Protein AF-A0A9D4KQG8-F1 (afdb_monomer_lite)

Organism: Dreissena polymorpha (NCBI:txid45954)

Structure (mmCIF, N/CA/C/O backbone):
data_AF-A0A9D4KQG8-F1
#
_entry.id   AF-A0A9D4KQG8-F1
#
loop_
_atom_site.group_PDB
_atom_site.id
_atom_site.type_symbol
_atom_site.label_atom_id
_atom_site.label_alt_id
_atom_site.label_comp_id
_atom_site.label_asym_id
_atom_site.label_entity_id
_atom_site.label_seq_id
_atom_site.pdbx_PDB_ins_code
_atom_site.Cartn_x
_atom_site.Cartn_y
_atom_site.Cartn_z
_atom_site.occupancy
_atom_site.B_iso_or_equiv
_atom_site.auth_seq_id
_atom_site.auth_comp_id
_atom_site.auth_asym_id
_atom_site.auth_atom_id
_atom_site.pdbx_PDB_model_num
ATOM 1 N N . MET A 1 1 ? 45.149 34.656 -74.837 1.00 59.59 1 MET A N 1
ATOM 2 C CA . MET A 1 1 ? 44.258 33.474 -74.868 1.00 59.59 1 MET A CA 1
ATOM 3 C C . MET A 1 1 ? 44.485 32.522 -73.691 1.00 59.59 1 MET A C 1
ATOM 5 O O . MET A 1 1 ? 43.509 32.169 -73.055 1.00 59.59 1 MET A O 1
ATOM 9 N N . PHE A 1 2 ? 45.722 32.139 -73.340 1.00 58.28 2 PHE A N 1
ATOM 10 C CA . PHE A 1 2 ? 45.962 31.179 -72.242 1.00 58.28 2 PHE A CA 1
ATOM 11 C C . PHE A 1 2 ? 45.465 31.646 -70.851 1.00 58.28 2 PHE A C 1
ATOM 13 O O . PHE A 1 2 ? 44.791 30.896 -70.150 1.00 58.28 2 PHE A O 1
ATOM 20 N N . HIS A 1 3 ? 45.719 32.906 -70.468 1.00 65.69 3 HIS A N 1
ATOM 21 C CA . HIS A 1 3 ? 45.365 33.418 -69.132 1.00 65.69 3 HIS A CA 1
ATOM 22 C C . HIS A 1 3 ? 43.861 33.378 -68.798 1.00 65.69 3 HIS A C 1
ATOM 24 O O . HIS A 1 3 ? 43.505 33.108 -67.654 1.00 65.69 3 HIS A O 1
ATOM 30 N N . THR A 1 4 ? 42.966 33.607 -69.766 1.00 70.88 4 THR A N 1
ATOM 31 C CA . THR A 1 4 ? 41.511 33.625 -69.518 1.00 70.88 4 THR A CA 1
ATOM 32 C C . THR A 1 4 ? 40.955 32.248 -69.152 1.00 70.88 4 THR A C 1
ATOM 34 O O . THR A 1 4 ? 40.019 32.167 -68.359 1.00 70.88 4 THR A O 1
ATOM 37 N N . TYR A 1 5 ? 41.560 31.164 -69.651 1.00 74.19 5 TYR A N 1
ATOM 38 C CA . TYR A 1 5 ? 41.177 29.796 -69.290 1.00 74.19 5 TYR A CA 1
ATOM 39 C C . TYR A 1 5 ? 41.480 29.479 -67.814 1.00 74.19 5 TYR A C 1
ATOM 41 O O . TYR A 1 5 ? 40.636 28.922 -67.112 1.00 74.19 5 TYR A O 1
ATOM 49 N N . HIS A 1 6 ? 42.645 29.906 -67.313 1.00 68.69 6 HIS A N 1
ATOM 50 C CA . HIS A 1 6 ? 43.040 29.687 -65.916 1.00 68.69 6 HIS A CA 1
ATOM 51 C C . HIS A 1 6 ? 42.091 30.358 -64.908 1.00 68.69 6 HIS A C 1
ATOM 53 O O . HIS A 1 6 ? 41.737 29.736 -63.906 1.00 68.69 6 HIS A O 1
ATOM 59 N N . TYR A 1 7 ? 41.631 31.586 -65.180 1.00 69.81 7 TYR A N 1
ATOM 60 C CA . TYR A 1 7 ? 40.659 32.263 -64.311 1.00 69.81 7 TYR A CA 1
ATOM 61 C C . TYR A 1 7 ? 39.302 31.544 -64.272 1.00 69.81 7 TYR A C 1
ATOM 63 O O . TYR A 1 7 ? 38.733 31.379 -63.193 1.00 69.81 7 TYR A O 1
ATOM 71 N N . TYR A 1 8 ? 38.808 31.065 -65.419 1.00 74.88 8 TYR A N 1
ATOM 72 C CA . TYR A 1 8 ? 37.545 30.322 -65.485 1.00 74.88 8 TYR A CA 1
ATOM 73 C C . TYR A 1 8 ? 37.613 28.998 -64.704 1.00 74.88 8 TYR A C 1
ATOM 75 O O . TYR A 1 8 ? 36.725 28.700 -63.904 1.00 74.88 8 TYR A O 1
ATOM 83 N N . HIS A 1 9 ? 38.704 28.241 -64.864 1.00 71.25 9 HIS A N 1
ATOM 84 C CA . HIS A 1 9 ? 38.918 26.989 -64.134 1.00 71.25 9 HIS A CA 1
ATOM 85 C C . HIS A 1 9 ? 38.974 27.200 -62.609 1.00 71.25 9 HIS A C 1
ATOM 87 O O . HIS A 1 9 ? 38.380 26.433 -61.850 1.00 71.25 9 HIS A O 1
ATOM 93 N N . HIS A 1 10 ? 39.635 28.269 -62.148 1.00 71.25 10 HIS A N 1
ATOM 94 C CA . HIS A 1 10 ? 39.702 28.606 -60.723 1.00 71.25 10 HIS A CA 1
ATOM 95 C C . HIS A 1 10 ? 38.326 28.974 -60.137 1.00 71.25 10 HIS A C 1
ATOM 97 O O . HIS A 1 10 ? 37.995 28.554 -59.028 1.00 71.25 10 HIS A O 1
ATOM 103 N N . TYR A 1 11 ? 37.498 29.713 -60.885 1.00 73.50 11 TYR A N 1
ATOM 104 C CA . TYR A 1 11 ? 36.136 30.058 -60.461 1.00 73.50 11 TYR A CA 1
ATOM 105 C C . TYR A 1 11 ? 35.235 28.819 -60.329 1.00 73.50 11 TYR A C 1
ATOM 107 O O . TYR A 1 11 ? 34.543 28.663 -59.321 1.00 73.50 11 TYR A O 1
ATOM 115 N N . TYR A 1 12 ? 35.290 27.900 -61.300 1.00 74.69 12 TYR A N 1
ATOM 116 C CA . TYR A 1 12 ? 34.515 26.654 -61.265 1.00 74.69 12 TYR A CA 1
ATOM 117 C C . TYR A 1 12 ? 34.871 25.774 -60.054 1.00 74.69 12 TYR A C 1
ATOM 119 O O . TYR A 1 12 ? 33.978 25.291 -59.357 1.00 74.69 12 TYR A O 1
ATOM 127 N N . TYR A 1 13 ? 36.166 25.624 -59.751 1.00 71.19 13 TYR A N 1
ATOM 128 C CA . TYR A 1 13 ? 36.625 24.856 -58.589 1.00 71.19 13 TYR A CA 1
ATOM 129 C C . TYR A 1 13 ? 36.118 25.445 -57.259 1.00 71.19 13 TYR A C 1
ATOM 131 O O . TYR A 1 13 ? 35.647 24.707 -56.392 1.00 71.19 13 TYR A O 1
ATOM 139 N N . TYR A 1 14 ? 36.145 26.776 -57.117 1.00 68.75 14 TYR A N 1
ATOM 140 C CA . TYR A 1 14 ? 35.626 27.459 -55.928 1.00 68.75 14 TYR A CA 1
ATOM 141 C C . TYR A 1 14 ? 34.112 27.247 -55.746 1.00 68.75 14 TYR A C 1
ATOM 143 O O . TYR A 1 14 ? 33.657 26.958 -54.638 1.00 68.75 14 TYR A O 1
ATOM 151 N N . TYR A 1 15 ? 33.334 27.327 -56.831 1.00 72.31 15 TYR A N 1
ATOM 152 C CA . TYR A 1 15 ? 31.889 27.083 -56.798 1.00 72.31 15 TYR A CA 1
ATOM 153 C C . TYR A 1 15 ? 31.549 25.641 -56.385 1.00 72.31 15 TYR A C 1
ATOM 155 O O . TYR A 1 15 ? 30.693 25.430 -55.523 1.00 72.31 15 TYR A O 1
ATOM 163 N N . TYR A 1 16 ? 32.258 24.650 -56.938 1.00 70.94 16 TYR A N 1
ATOM 164 C CA . TYR A 1 16 ? 32.080 23.240 -56.573 1.00 70.94 16 TYR A CA 1
ATOM 165 C C . TYR A 1 16 ? 32.386 22.981 -55.088 1.00 70.94 16 TYR A C 1
ATOM 167 O O . TYR A 1 16 ? 31.604 22.325 -54.397 1.00 70.94 16 TYR A O 1
ATOM 175 N N . TYR A 1 17 ? 33.482 23.550 -54.571 1.00 66.94 17 TYR A N 1
ATOM 176 C CA . TYR A 1 17 ? 33.843 23.442 -53.155 1.00 66.94 17 TYR A CA 1
ATOM 177 C C . TYR A 1 17 ? 32.773 24.052 -52.233 1.00 66.94 17 TYR A C 1
ATOM 179 O O . TYR A 1 17 ? 32.364 23.421 -51.258 1.00 66.94 17 TYR A O 1
ATOM 187 N N . TYR A 1 18 ? 32.257 25.240 -52.570 1.00 68.88 18 TYR A N 1
ATOM 188 C CA . TYR A 1 18 ? 31.191 25.892 -51.801 1.00 68.88 18 TYR A CA 1
ATOM 189 C C . TYR A 1 18 ? 29.908 25.045 -51.742 1.00 68.88 18 TYR A C 1
ATOM 191 O O . TYR A 1 18 ? 29.332 24.866 -50.666 1.00 68.88 18 TYR A O 1
ATOM 199 N N . TYR A 1 19 ? 29.489 24.468 -52.875 1.00 69.38 19 TYR A N 1
ATOM 200 C CA . TYR A 1 19 ? 28.316 23.589 -52.940 1.00 69.38 19 TYR A CA 1
ATOM 201 C C . TYR A 1 19 ? 28.480 22.331 -52.070 1.0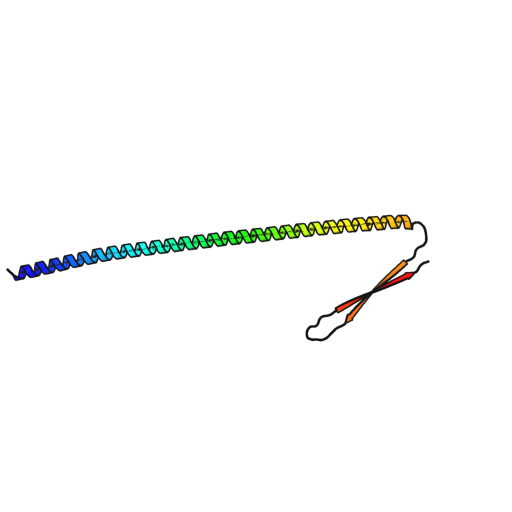0 69.38 19 TYR A C 1
ATOM 203 O O . TYR A 1 19 ? 27.569 21.971 -51.319 1.00 69.38 19 TYR A O 1
ATOM 211 N N . TYR A 1 20 ? 29.660 21.702 -52.102 1.00 63.56 20 TYR A N 1
ATOM 212 C CA . TYR A 1 20 ? 29.974 20.541 -51.264 1.00 63.56 20 TYR A CA 1
ATOM 213 C C . TYR A 1 20 ? 29.908 20.870 -49.760 1.00 63.56 20 TYR A C 1
ATOM 215 O O . TYR A 1 20 ? 29.290 20.133 -48.988 1.00 63.56 20 TYR A O 1
ATOM 223 N N . CYS A 1 21 ? 30.471 22.009 -49.340 1.00 62.47 21 CYS A N 1
ATOM 224 C CA . CYS A 1 21 ? 30.390 22.473 -47.952 1.00 62.47 21 CYS A CA 1
ATOM 225 C C . CYS A 1 21 ? 28.945 22.726 -47.489 1.00 62.47 21 CYS A C 1
ATOM 227 O O . CYS A 1 21 ? 28.598 22.365 -46.363 1.00 62.47 21 CYS A O 1
ATOM 229 N N . TYR A 1 22 ? 28.094 23.307 -48.343 1.00 67.12 22 TYR A N 1
ATOM 230 C CA . TYR A 1 22 ? 26.684 23.551 -48.017 1.00 67.12 22 TYR A CA 1
ATOM 231 C C . TYR A 1 22 ? 25.904 22.243 -47.801 1.00 67.12 22 TYR A C 1
ATOM 233 O O . TYR A 1 22 ? 25.189 22.106 -46.806 1.00 67.12 22 TYR A O 1
ATOM 241 N N . TYR A 1 23 ? 26.093 21.254 -48.683 1.00 63.59 23 TYR A N 1
ATOM 242 C CA . TYR A 1 23 ? 25.463 19.936 -48.551 1.00 63.59 23 TYR A CA 1
ATOM 243 C C . TYR A 1 23 ? 25.878 19.223 -47.252 1.00 63.59 23 TYR A C 1
ATOM 245 O O . TYR A 1 23 ? 25.027 18.713 -46.520 1.00 63.59 23 TYR A O 1
ATOM 253 N N . TYR A 1 24 ? 27.175 19.246 -46.921 1.00 59.22 24 TYR A N 1
ATOM 254 C CA . TYR A 1 24 ? 27.690 18.651 -45.685 1.00 59.22 24 TYR A CA 1
ATOM 255 C C . TYR A 1 24 ? 27.103 19.315 -44.426 1.00 59.22 24 TYR A C 1
ATOM 257 O O . TYR A 1 24 ? 26.674 18.620 -43.504 1.00 59.22 24 TYR A O 1
ATOM 265 N N . TYR A 1 25 ? 27.007 20.650 -44.404 1.00 62.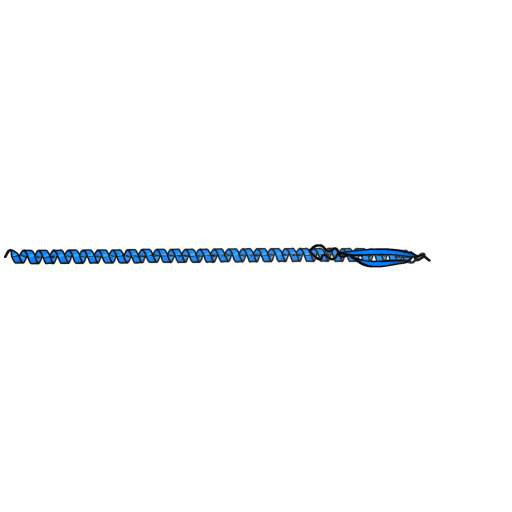59 25 TYR A N 1
ATOM 266 C CA . TYR A 1 25 ? 26.410 21.388 -43.285 1.00 62.59 25 TYR A CA 1
ATOM 267 C C . TYR A 1 25 ? 24.938 21.009 -43.048 1.00 62.59 25 TYR A C 1
ATOM 269 O O . TYR A 1 25 ? 24.539 20.768 -41.906 1.00 62.59 25 TYR A O 1
ATOM 277 N N . TYR A 1 26 ? 24.141 20.895 -44.117 1.00 63.06 26 TYR A N 1
ATOM 278 C CA . TYR A 1 26 ? 22.732 20.498 -44.020 1.00 63.06 26 TYR A CA 1
ATOM 279 C C . TYR A 1 26 ? 22.565 19.075 -43.459 1.00 63.06 26 TYR A C 1
ATOM 281 O O . TYR A 1 26 ? 21.741 18.852 -42.568 1.00 63.06 26 TYR A O 1
ATOM 289 N N . TYR A 1 27 ? 23.392 18.127 -43.915 1.00 60.66 27 TYR A N 1
ATOM 290 C CA . TYR A 1 27 ? 23.395 16.754 -43.401 1.00 60.66 27 TYR A CA 1
ATOM 291 C C . TYR A 1 27 ? 23.746 16.694 -41.904 1.00 60.66 27 TYR A C 1
ATOM 293 O O . TYR A 1 27 ? 23.050 16.034 -41.128 1.00 60.66 27 TYR A O 1
ATOM 301 N N . CYS A 1 28 ? 24.774 17.436 -41.471 1.00 54.81 28 CYS A N 1
ATOM 302 C CA . CYS A 1 28 ? 25.125 17.550 -40.054 1.00 54.81 28 CYS A CA 1
ATOM 303 C C . CYS A 1 28 ? 23.964 18.098 -39.211 1.00 54.81 28 CYS A C 1
ATOM 305 O O . CYS A 1 28 ? 23.654 17.523 -38.168 1.00 54.81 28 CYS A O 1
ATOM 307 N N . TYR A 1 29 ? 23.302 19.173 -39.655 1.00 61.81 29 TYR A N 1
ATOM 308 C CA . TYR A 1 29 ? 22.182 19.772 -38.921 1.00 61.81 29 TYR A CA 1
ATOM 309 C C . TYR A 1 29 ? 21.038 18.769 -38.701 1.00 61.81 29 TYR A C 1
ATOM 311 O O . TYR A 1 29 ? 20.593 18.583 -37.567 1.00 61.81 29 TYR A O 1
ATOM 319 N N . TYR A 1 30 ? 20.630 18.052 -39.754 1.00 63.88 30 TYR A N 1
ATOM 320 C CA . TYR A 1 30 ? 19.586 17.025 -39.672 1.00 63.88 30 TYR A CA 1
ATOM 321 C C . TYR A 1 30 ? 19.930 15.911 -38.664 1.00 63.88 30 TYR A C 1
ATOM 323 O O 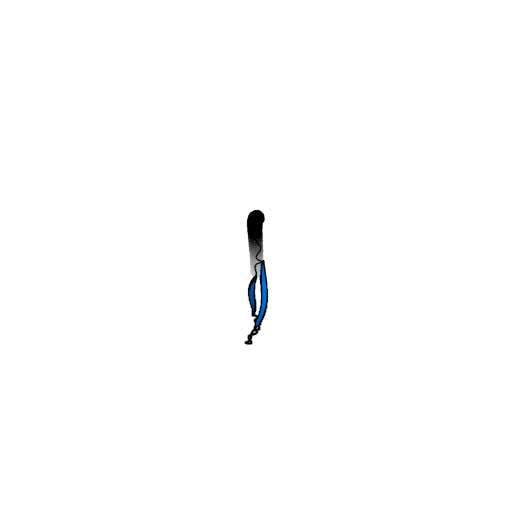. TYR A 1 30 ? 19.093 15.535 -37.838 1.00 63.88 30 TYR A O 1
ATOM 331 N N . TYR A 1 31 ? 21.178 15.428 -38.668 1.00 58.91 31 TYR A N 1
ATOM 332 C CA . TYR A 1 31 ? 21.641 14.390 -37.740 1.00 58.91 31 TYR A CA 1
ATOM 333 C C . TYR A 1 31 ? 21.641 14.848 -36.267 1.00 58.91 31 TYR A C 1
ATOM 335 O O . TYR A 1 31 ? 21.262 14.079 -35.374 1.00 58.91 31 TYR A O 1
ATOM 343 N N . TYR A 1 32 ? 22.002 16.110 -36.001 1.00 61.91 32 TYR A N 1
ATOM 344 C CA . TYR A 1 32 ? 21.913 16.697 -34.659 1.00 61.91 32 TYR A CA 1
ATOM 345 C C . TYR A 1 32 ? 20.460 16.820 -34.179 1.00 61.91 32 TYR A C 1
ATOM 347 O O . TYR A 1 32 ? 20.162 16.424 -33.050 1.00 61.91 32 TYR A O 1
ATOM 355 N N . SER A 1 33 ? 19.542 17.298 -35.028 1.00 67.62 33 SER A N 1
ATOM 356 C CA . SER A 1 33 ? 18.113 17.389 -34.689 1.00 67.62 33 SER A CA 1
ATOM 357 C C . SER A 1 33 ? 17.497 16.022 -34.375 1.00 67.62 33 SER A C 1
ATOM 359 O O . SER A 1 33 ? 16.773 15.893 -33.387 1.00 67.62 33 SER A O 1
ATOM 361 N N . TYR A 1 34 ? 17.819 14.991 -35.163 1.00 69.38 34 TYR A N 1
ATOM 362 C CA . TYR A 1 34 ? 17.340 13.624 -34.930 1.00 69.38 34 TYR A CA 1
ATOM 363 C C . TYR A 1 34 ? 17.849 13.052 -33.597 1.00 69.38 34 TYR A C 1
ATOM 365 O O . TYR A 1 34 ? 17.066 12.546 -32.791 1.00 69.38 34 TYR A O 1
ATOM 373 N N . SER A 1 35 ? 19.150 13.206 -33.324 1.00 64.50 35 SER A N 1
ATOM 374 C CA . SER A 1 35 ? 19.776 12.765 -32.069 1.00 64.50 35 SER A CA 1
ATOM 375 C C . SER A 1 35 ? 19.150 13.430 -30.835 1.00 64.50 35 SER A C 1
ATOM 377 O O . SER A 1 35 ? 18.882 12.760 -29.837 1.00 64.50 35 SER A O 1
ATOM 379 N N . TYR A 1 36 ? 18.867 14.736 -30.909 1.00 71.44 36 TYR A N 1
ATOM 380 C CA . TYR A 1 36 ? 18.216 15.479 -29.825 1.00 71.44 36 TYR A CA 1
ATOM 381 C C . TYR A 1 36 ? 16.774 15.010 -29.575 1.00 71.44 36 TYR A C 1
ATOM 383 O O . TYR A 1 36 ? 16.389 14.790 -28.426 1.00 71.44 36 TYR A O 1
ATOM 391 N N . TYR A 1 37 ? 15.991 14.800 -30.639 1.00 78.31 37 TYR A N 1
ATOM 392 C CA . TYR A 1 37 ? 14.614 14.309 -30.529 1.00 78.31 37 TYR A CA 1
ATOM 393 C C . TYR A 1 37 ? 14.548 12.916 -29.883 1.00 78.31 37 TYR A C 1
ATOM 395 O O . TYR A 1 37 ? 13.747 12.695 -28.974 1.00 78.31 37 TYR A O 1
ATOM 403 N N . TYR A 1 38 ? 15.435 11.999 -30.287 1.00 74.94 38 TYR A N 1
ATOM 404 C CA . TYR A 1 38 ? 15.519 10.661 -29.694 1.00 74.94 38 TYR A CA 1
ATOM 405 C C . TYR A 1 38 ? 15.871 10.706 -28.197 1.00 74.94 38 TYR A C 1
ATOM 407 O O . TYR A 1 38 ? 15.232 10.029 -27.390 1.00 74.94 38 TYR A O 1
ATOM 415 N N . TYR A 1 39 ? 16.833 11.549 -27.803 1.00 80.19 39 TYR A N 1
ATOM 416 C CA . TYR A 1 39 ? 17.193 11.737 -26.393 1.00 80.19 39 TYR A CA 1
ATOM 417 C C . TYR A 1 39 ? 16.023 12.289 -25.561 1.00 80.19 39 TYR A C 1
ATOM 419 O O . TYR A 1 39 ? 15.748 11.784 -24.470 1.00 80.19 39 TYR A O 1
ATOM 427 N N . TYR A 1 40 ? 15.292 13.279 -26.085 1.00 83.25 40 TYR A N 1
ATOM 428 C CA . TYR A 1 40 ? 14.116 13.841 -25.414 1.00 83.25 40 TYR A CA 1
ATOM 429 C C . TYR A 1 40 ? 12.997 12.800 -25.236 1.00 83.25 40 TYR A C 1
ATOM 431 O O . TYR A 1 40 ? 12.431 12.683 -24.148 1.00 83.25 40 TYR A O 1
ATOM 439 N N . TYR A 1 41 ? 12.719 11.997 -26.270 1.00 83.75 41 TYR A N 1
ATOM 440 C CA . TYR A 1 41 ? 11.730 10.917 -26.203 1.00 83.75 41 TYR A CA 1
ATOM 441 C C . TYR A 1 41 ? 12.103 9.854 -25.155 1.00 83.75 41 TYR A C 1
ATOM 443 O O . TYR A 1 41 ? 11.262 9.465 -24.342 1.00 83.75 41 TYR A O 1
ATOM 451 N N . TYR A 1 42 ? 13.373 9.436 -25.113 1.00 85.62 42 TYR A N 1
ATOM 452 C CA . TYR A 1 42 ? 13.868 8.489 -24.109 1.00 85.62 42 TYR A CA 1
ATOM 453 C C . TYR A 1 42 ? 13.738 9.037 -22.677 1.00 85.62 42 TYR A C 1
ATOM 455 O O . TYR A 1 42 ? 13.281 8.326 -21.780 1.00 85.62 42 TYR A O 1
ATOM 463 N N . TYR A 1 43 ? 14.075 10.314 -22.462 1.00 88.31 43 TYR A N 1
ATOM 464 C CA . TYR A 1 43 ? 13.922 10.968 -21.159 1.00 88.31 43 TYR A CA 1
ATOM 465 C C . TYR A 1 43 ? 12.452 11.032 -20.708 1.00 88.31 43 TYR A C 1
ATOM 467 O O . TYR A 1 43 ? 12.146 10.721 -19.556 1.00 88.31 43 TYR A O 1
ATOM 475 N N . TYR A 1 44 ? 11.532 11.369 -21.619 1.00 86.25 44 TYR A N 1
ATOM 476 C CA . TYR A 1 44 ? 10.093 11.387 -21.336 1.00 86.25 44 TYR A CA 1
ATOM 477 C C . TYR A 1 44 ? 9.558 9.994 -20.961 1.00 86.25 44 TYR A C 1
ATOM 479 O O . TYR A 1 44 ? 8.835 9.857 -19.973 1.00 86.25 44 TYR A O 1
ATOM 487 N N . TYR A 1 45 ? 9.964 8.949 -21.692 1.00 87.06 45 TYR A N 1
ATOM 488 C CA . TYR A 1 45 ? 9.592 7.565 -21.384 1.00 87.06 45 TYR A CA 1
ATOM 489 C C . TYR A 1 45 ? 10.099 7.118 -20.002 1.00 87.06 45 TYR A C 1
ATOM 491 O O . TYR A 1 45 ? 9.340 6.544 -19.219 1.00 87.06 45 TYR A O 1
ATOM 499 N N . TYR A 1 46 ? 11.353 7.438 -19.661 1.00 88.69 46 TYR A N 1
ATOM 500 C CA . TYR A 1 46 ? 11.921 7.133 -18.344 1.00 88.69 46 TYR A CA 1
ATOM 501 C C . TYR A 1 46 ? 11.171 7.846 -17.204 1.00 88.69 46 TYR A C 1
ATOM 503 O O . TYR A 1 46 ? 10.867 7.230 -16.181 1.00 88.69 46 TYR A O 1
ATOM 511 N N . TYR A 1 47 ? 10.817 9.123 -17.390 1.00 89.00 47 TYR A N 1
ATOM 512 C CA . TYR A 1 47 ? 10.028 9.881 -16.415 1.00 89.00 47 TYR A CA 1
ATOM 513 C C . TYR A 1 47 ? 8.631 9.274 -16.198 1.00 89.00 47 TYR A C 1
ATOM 515 O O . TYR A 1 47 ? 8.199 9.118 -15.055 1.00 89.00 47 TYR A O 1
ATOM 523 N N . TYR A 1 48 ? 7.950 8.873 -17.277 1.00 86.81 48 TYR A N 1
ATOM 524 C CA . TYR A 1 48 ? 6.643 8.213 -17.199 1.00 86.81 48 TYR A CA 1
ATOM 525 C C . TYR A 1 48 ? 6.711 6.876 -16.443 1.00 86.81 48 TYR A C 1
ATOM 527 O O . TYR A 1 48 ? 5.898 6.631 -15.551 1.00 86.81 48 TYR A O 1
ATOM 535 N N . TYR A 1 49 ? 7.719 6.044 -16.731 1.00 87.81 49 TYR A N 1
ATOM 536 C CA . TYR A 1 49 ? 7.938 4.777 -16.025 1.00 87.81 49 TYR A CA 1
ATOM 537 C C . TYR A 1 49 ? 8.193 4.982 -14.521 1.00 87.81 49 TYR A C 1
ATOM 539 O O . TYR A 1 49 ? 7.613 4.282 -13.691 1.00 87.81 49 TYR A O 1
ATOM 547 N N . TYR A 1 50 ? 9.010 5.976 -14.154 1.00 90.25 50 TYR A N 1
ATOM 548 C CA . TYR A 1 50 ? 9.271 6.311 -12.751 1.00 90.25 50 TYR A CA 1
ATOM 549 C C . TYR A 1 50 ? 8.003 6.777 -12.013 1.00 90.25 50 TYR A C 1
ATOM 551 O O . TYR A 1 50 ? 7.760 6.358 -10.880 1.00 90.25 50 TYR A O 1
ATOM 559 N N . TYR A 1 51 ? 7.170 7.603 -12.657 1.00 87.94 51 TYR A N 1
ATOM 560 C CA . TYR A 1 51 ? 5.892 8.045 -12.089 1.00 87.94 51 TYR A CA 1
ATOM 561 C C . TYR A 1 51 ? 4.932 6.871 -11.840 1.00 87.94 51 TYR A C 1
ATOM 563 O O . TYR A 1 51 ? 4.337 6.784 -10.766 1.00 87.94 51 TYR A O 1
ATOM 571 N N . TYR A 1 52 ? 4.827 5.943 -12.797 1.00 87.69 52 TYR A N 1
ATOM 572 C CA . TYR A 1 52 ? 3.993 4.746 -12.671 1.00 87.69 52 TYR A CA 1
ATOM 573 C C . TYR A 1 52 ? 4.445 3.852 -11.499 1.00 87.69 52 TYR A C 1
ATOM 575 O O . TYR A 1 52 ? 3.644 3.524 -10.627 1.00 87.69 52 TYR A O 1
ATOM 583 N N . TYR A 1 53 ? 5.747 3.562 -11.396 1.00 90.06 53 TYR A N 1
ATOM 584 C CA . TYR A 1 53 ? 6.305 2.776 -10.285 1.00 90.06 53 TYR A CA 1
ATOM 585 C C . TYR A 1 53 ? 6.061 3.420 -8.905 1.00 90.06 53 TYR A C 1
ATOM 587 O O . TYR A 1 53 ? 5.776 2.726 -7.926 1.00 90.06 53 TYR A O 1
ATOM 595 N N . TYR A 1 54 ? 6.136 4.753 -8.810 1.00 90.25 54 TYR A N 1
ATOM 596 C CA . TYR A 1 54 ? 5.830 5.471 -7.569 1.00 90.25 54 TYR A CA 1
ATOM 597 C C . TYR A 1 54 ? 4.345 5.359 -7.174 1.00 90.25 54 TYR A C 1
ATOM 599 O O . TYR A 1 54 ? 4.032 5.221 -5.989 1.00 90.25 54 TYR A O 1
ATOM 607 N N . TYR A 1 55 ? 3.435 5.379 -8.153 1.00 90.56 55 TYR A N 1
ATOM 608 C CA . TYR A 1 55 ? 1.999 5.199 -7.929 1.00 90.56 55 TYR A CA 1
ATOM 609 C C . TYR A 1 55 ? 1.668 3.792 -7.402 1.00 90.56 55 TYR A C 1
ATOM 611 O O . TYR A 1 55 ? 0.981 3.672 -6.384 1.00 90.56 55 TYR A O 1
ATOM 619 N N . ASP A 1 56 ? 2.221 2.743 -8.020 1.00 91.31 56 ASP A N 1
ATOM 620 C CA . ASP A 1 56 ? 2.048 1.352 -7.574 1.00 91.31 56 ASP A CA 1
ATOM 621 C C . ASP A 1 56 ? 2.533 1.150 -6.128 1.00 91.31 56 ASP A C 1
ATOM 623 O O . ASP A 1 56 ? 1.837 0.550 -5.302 1.00 91.31 56 ASP A O 1
ATOM 627 N N . TYR A 1 57 ? 3.704 1.702 -5.787 1.00 88.19 57 TYR A N 1
ATOM 628 C CA . TYR A 1 57 ? 4.254 1.636 -4.430 1.00 88.19 57 TYR A CA 1
ATOM 629 C C . TYR A 1 57 ? 3.351 2.333 -3.397 1.00 88.19 57 TYR A C 1
ATOM 631 O O . TYR A 1 57 ? 3.118 1.797 -2.308 1.00 88.19 57 TYR A O 1
ATOM 639 N N . TYR A 1 58 ? 2.802 3.504 -3.736 1.00 90.62 58 TYR A N 1
ATOM 640 C CA . TYR A 1 58 ? 1.865 4.225 -2.870 1.00 90.62 58 TYR A CA 1
ATOM 641 C C . TYR A 1 58 ? 0.566 3.433 -2.644 1.00 90.62 58 TYR A C 1
ATOM 643 O O . TYR A 1 58 ? 0.101 3.319 -1.506 1.00 90.62 58 TYR A O 1
ATOM 651 N N . TYR A 1 59 ? 0.011 2.830 -3.700 1.00 84.44 59 TYR A N 1
ATOM 652 C CA . TYR A 1 59 ? -1.188 1.994 -3.609 1.00 84.44 59 TYR A CA 1
ATOM 653 C C . TYR A 1 59 ? -0.963 0.750 -2.732 1.00 84.44 59 TYR A C 1
ATOM 655 O O . TYR A 1 59 ? -1.777 0.455 -1.853 1.00 84.44 59 TYR A O 1
ATOM 663 N N . TYR A 1 60 ? 0.174 0.066 -2.898 1.00 90.12 60 TYR A N 1
ATOM 664 C CA . TYR A 1 60 ? 0.549 -1.081 -2.064 1.00 90.12 60 TYR A CA 1
ATOM 665 C C . TYR A 1 60 ? 0.666 -0.711 -0.575 1.00 90.12 60 TYR A C 1
ATOM 667 O O . TYR A 1 60 ? 0.135 -1.417 0.287 1.00 90.12 60 TYR A O 1
ATOM 675 N N . TYR A 1 61 ? 1.301 0.424 -0.260 1.00 90.38 61 TYR A N 1
ATOM 676 C CA . TYR A 1 61 ? 1.416 0.914 1.118 1.00 90.38 61 TYR A CA 1
ATOM 677 C C . TYR A 1 61 ? 0.045 1.217 1.747 1.00 90.38 61 TYR A C 1
ATOM 679 O O . TYR A 1 61 ? -0.214 0.831 2.890 1.00 90.38 61 TYR A O 1
ATOM 687 N N . TYR A 1 62 ? -0.860 1.850 0.992 1.00 90.62 62 TYR A N 1
ATOM 688 C CA . TYR A 1 62 ? -2.227 2.128 1.443 1.00 90.62 62 TYR A CA 1
ATOM 689 C C . TYR A 1 62 ? -3.014 0.840 1.744 1.00 90.62 62 TYR A C 1
ATOM 691 O O . TYR A 1 62 ? -3.650 0.733 2.796 1.00 90.62 62 TYR A O 1
ATOM 699 N N . TYR A 1 63 ? -2.922 -0.167 0.869 1.00 90.62 63 TYR A N 1
ATOM 700 C CA . TYR A 1 63 ? -3.565 -1.469 1.075 1.00 90.62 63 TYR A CA 1
ATOM 701 C C . TYR A 1 63 ? -3.045 -2.185 2.334 1.00 90.62 63 TYR A C 1
ATOM 703 O O . TYR A 1 63 ? -3.835 -2.689 3.136 1.00 90.62 63 TYR A O 1
ATOM 711 N N . TYR A 1 64 ? -1.726 -2.173 2.560 1.00 90.62 64 TYR A N 1
ATOM 712 C CA . TYR A 1 64 ? -1.119 -2.756 3.762 1.00 90.62 64 TYR A CA 1
ATOM 713 C C . TYR A 1 64 ? -1.598 -2.068 5.053 1.00 90.62 64 TYR A C 1
ATOM 715 O O . TYR A 1 64 ? -1.937 -2.743 6.029 1.00 90.62 64 TYR A O 1
ATOM 723 N N . TYR A 1 65 ? -1.691 -0.733 5.054 1.00 92.25 65 TYR A N 1
ATOM 724 C CA . TYR A 1 65 ? -2.210 0.029 6.194 1.00 92.25 65 TYR A CA 1
ATOM 725 C C . TYR A 1 65 ? -3.678 -0.315 6.506 1.00 92.25 65 TYR A C 1
ATOM 727 O O . TYR A 1 65 ? -4.030 -0.536 7.667 1.00 92.25 65 TYR A O 1
ATOM 735 N N . TYR A 1 66 ? -4.524 -0.429 5.476 1.00 90.88 66 TYR A N 1
ATOM 736 C CA . TYR A 1 66 ? -5.928 -0.823 5.631 1.00 90.88 66 TYR A CA 1
ATOM 737 C C . TYR A 1 66 ? -6.076 -2.230 6.237 1.00 90.88 66 TYR A C 1
ATOM 739 O O . TYR A 1 66 ? -6.855 -2.424 7.174 1.00 90.88 66 TYR A O 1
ATOM 747 N N . TYR A 1 67 ? -5.281 -3.199 5.767 1.00 91.50 67 TYR A N 1
ATOM 748 C CA . TYR A 1 67 ? -5.273 -4.561 6.311 1.00 91.50 67 TYR A CA 1
ATOM 749 C C . TYR A 1 67 ? -4.871 -4.596 7.797 1.00 91.50 67 TYR A C 1
ATOM 751 O O . TYR A 1 67 ? -5.524 -5.262 8.604 1.00 91.50 67 TYR A O 1
ATOM 759 N N . TYR A 1 68 ? -3.843 -3.832 8.185 1.00 92.44 68 TYR A N 1
ATOM 760 C CA . TYR A 1 68 ? -3.414 -3.726 9.584 1.00 92.44 68 TYR A CA 1
ATOM 761 C C . TYR A 1 68 ? -4.511 -3.138 10.489 1.00 92.44 68 TYR A C 1
ATOM 763 O O . TYR A 1 68 ? -4.767 -3.663 11.576 1.00 92.44 68 TYR A O 1
ATOM 771 N N . TYR A 1 69 ? -5.207 -2.091 10.030 1.00 92.31 69 TYR A N 1
ATOM 772 C CA . TYR A 1 69 ? -6.325 -1.490 10.766 1.00 92.31 69 TYR A CA 1
ATOM 773 C C . TYR A 1 69 ? -7.484 -2.481 10.976 1.00 92.31 69 TYR A C 1
ATOM 775 O O . TYR A 1 69 ? -8.006 -2.598 12.087 1.00 92.31 69 TYR A O 1
ATOM 783 N N . TYR A 1 70 ? -7.847 -3.249 9.942 1.00 91.56 70 TYR A N 1
ATOM 784 C CA . TYR A 1 70 ? -8.886 -4.279 10.037 1.00 91.56 70 TYR A CA 1
ATOM 785 C C . TYR A 1 70 ? -8.529 -5.380 11.051 1.00 91.56 70 TYR A C 1
ATOM 787 O O . TYR A 1 70 ? -9.359 -5.748 11.886 1.00 91.56 70 TYR A O 1
ATOM 795 N N . TYR A 1 71 ? -7.279 -5.857 11.042 1.00 91.81 71 TYR A N 1
ATOM 796 C CA . TYR A 1 71 ? -6.796 -6.848 12.009 1.00 91.81 71 TYR A CA 1
ATOM 797 C C . TYR A 1 71 ? -6.865 -6.335 13.459 1.00 91.81 71 TYR A C 1
ATOM 799 O O . TYR A 1 71 ? -7.326 -7.050 14.351 1.00 91.81 71 TYR A O 1
ATOM 807 N N . TYR A 1 72 ? -6.473 -5.077 13.695 1.00 92.38 72 TYR A N 1
ATOM 808 C CA . TYR A 1 72 ? -6.566 -4.450 15.0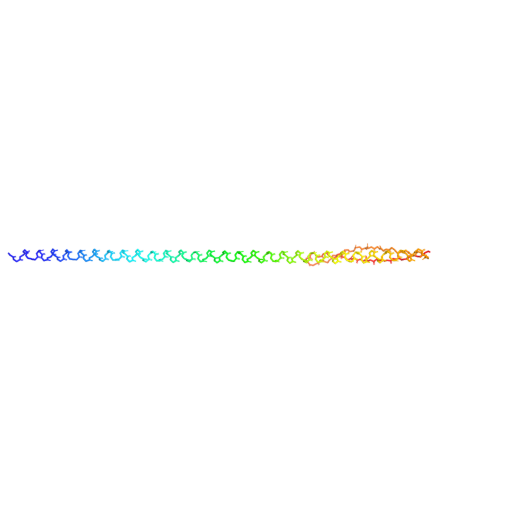16 1.00 92.38 72 TYR A CA 1
ATOM 809 C C . TYR A 1 72 ? -8.019 -4.346 15.512 1.00 92.38 72 TYR A C 1
ATOM 811 O O . TYR A 1 72 ? -8.305 -4.675 16.665 1.00 92.38 72 TYR A O 1
ATOM 819 N N . TYR A 1 73 ? -8.953 -3.956 14.637 1.00 91.75 73 TYR A N 1
ATOM 820 C CA . TYR A 1 73 ? -10.381 -3.890 14.967 1.00 91.75 73 TYR A CA 1
ATOM 821 C C . TYR A 1 73 ? -10.956 -5.266 15.345 1.00 91.75 73 TYR A C 1
ATOM 823 O O . TYR A 1 73 ? -11.655 -5.388 16.354 1.00 91.75 73 TYR A O 1
ATOM 831 N N . TYR A 1 74 ? -10.615 -6.317 14.591 1.00 90.38 74 TYR A N 1
ATOM 832 C CA . TYR A 1 74 ? -11.040 -7.688 14.894 1.00 90.38 74 TYR A CA 1
ATOM 833 C C . TYR A 1 74 ? -10.520 -8.168 16.261 1.00 90.38 74 TYR A C 1
ATOM 835 O O . TYR A 1 74 ? -11.283 -8.721 17.056 1.00 90.38 74 TYR A O 1
ATOM 843 N N . TYR A 1 75 ? -9.248 -7.897 16.576 1.00 91.50 75 TYR A N 1
ATOM 844 C CA . TYR A 1 75 ? -8.660 -8.234 17.877 1.00 91.50 75 TYR A CA 1
ATOM 845 C C . TYR A 1 75 ? -9.355 -7.507 19.043 1.00 91.50 75 TYR A C 1
ATOM 847 O O . TYR A 1 75 ? -9.630 -8.117 20.079 1.00 91.50 75 TYR A O 1
ATOM 855 N N . TYR A 1 76 ? -9.699 -6.226 18.871 1.00 92.12 76 TYR A N 1
ATOM 856 C CA . TYR A 1 76 ? -10.441 -5.457 19.875 1.00 92.12 76 TYR A CA 1
ATOM 857 C C . TYR A 1 76 ? -11.850 -6.025 20.123 1.00 92.12 76 TYR A C 1
ATOM 859 O O . TYR A 1 76 ? -12.251 -6.203 21.276 1.00 92.12 76 TYR A O 1
ATOM 867 N N . TYR A 1 77 ? -12.583 -6.373 19.058 1.00 90.75 77 TYR A N 1
ATOM 868 C CA . TYR A 1 77 ? -13.909 -6.993 19.166 1.00 90.75 77 TYR A CA 1
ATOM 869 C C . TYR A 1 77 ? -13.856 -8.348 19.893 1.00 90.75 77 TYR A C 1
ATOM 871 O O . TYR A 1 77 ? -14.658 -8.606 20.794 1.00 90.75 77 TYR A O 1
ATOM 879 N N . TYR A 1 78 ? -12.866 -9.183 19.560 1.00 90.12 78 TYR A N 1
ATOM 880 C CA . TYR A 1 78 ? -12.610 -10.454 20.240 1.00 90.12 78 TYR A CA 1
ATOM 881 C C . TYR A 1 78 ? -12.361 -10.243 21.743 1.00 90.12 78 TYR A C 1
ATOM 883 O O . TYR A 1 78 ? -13.029 -10.862 22.569 1.00 90.12 78 TYR A O 1
ATOM 891 N N . TYR A 1 79 ? -11.477 -9.314 22.122 1.00 91.00 79 TYR A N 1
ATOM 892 C CA . TYR A 1 79 ? -11.197 -9.007 23.531 1.00 91.00 79 TYR A CA 1
ATOM 893 C C . TYR A 1 79 ? -12.453 -8.570 24.311 1.00 91.00 79 TYR A C 1
ATOM 895 O O . TYR A 1 79 ? -12.688 -9.046 25.426 1.00 91.00 79 TYR A O 1
ATOM 903 N N . TYR A 1 80 ? -13.301 -7.726 23.712 1.00 91.00 80 TYR A N 1
ATOM 904 C CA . TYR A 1 80 ? -14.562 -7.286 24.320 1.00 91.00 80 TYR A CA 1
ATOM 905 C C . TYR A 1 80 ? -15.529 -8.455 24.591 1.00 91.00 80 TYR A C 1
ATOM 907 O O . TYR A 1 80 ? -16.124 -8.529 25.668 1.00 91.00 80 TYR A O 1
ATOM 915 N N . TYR A 1 81 ? -15.639 -9.408 23.659 1.00 91.00 81 TYR A N 1
ATOM 916 C CA . TYR A 1 81 ? -16.477 -10.602 23.824 1.00 91.00 81 TYR A CA 1
ATOM 917 C C . TYR A 1 81 ? -16.032 -11.476 25.012 1.00 91.00 81 TYR A C 1
ATOM 919 O O . TYR A 1 81 ? -16.864 -11.898 25.818 1.00 91.00 81 TYR A O 1
ATOM 927 N N . TYR A 1 82 ? -14.721 -11.693 25.180 1.00 91.00 82 TYR A N 1
ATOM 928 C CA . TYR A 1 82 ? -14.189 -12.456 26.319 1.00 91.00 82 TYR A CA 1
ATOM 929 C C . TYR A 1 82 ? -14.438 -11.763 27.663 1.00 91.00 82 TYR A C 1
ATOM 931 O O . TYR A 1 82 ? -14.787 -12.431 28.638 1.00 91.00 82 TYR A O 1
ATOM 939 N N . TYR A 1 83 ? -14.320 -10.432 27.716 1.00 90.00 83 TYR A N 1
ATOM 940 C CA . TYR A 1 83 ? -14.635 -9.663 28.923 1.00 90.00 83 TYR A CA 1
ATOM 941 C C . TYR A 1 83 ? -16.117 -9.793 29.318 1.00 90.00 83 TYR A C 1
ATOM 943 O O . TYR A 1 83 ? -16.427 -10.045 30.484 1.00 90.00 83 TYR A O 1
ATOM 951 N N . TYR A 1 84 ? -17.032 -9.700 28.347 1.00 90.06 84 TYR A N 1
ATOM 952 C CA . TYR A 1 84 ? -18.469 -9.878 28.581 1.00 90.06 84 TYR A CA 1
ATOM 953 C C . TYR A 1 84 ? -18.806 -11.286 29.102 1.00 90.06 84 TYR A C 1
ATOM 955 O O . TYR A 1 84 ? -19.533 -11.426 30.089 1.00 90.06 84 TYR A O 1
ATOM 963 N N . TYR A 1 85 ? -18.230 -12.331 28.496 1.00 88.81 85 TYR A N 1
ATOM 964 C CA . TYR A 1 85 ? -18.431 -13.718 28.931 1.00 88.81 85 TYR A CA 1
ATOM 965 C C . TYR A 1 85 ? -17.930 -13.960 30.367 1.00 88.81 85 TYR A C 1
ATOM 967 O O . TYR A 1 85 ? -18.625 -14.582 31.173 1.00 88.81 85 TYR A O 1
ATOM 975 N N . PHE A 1 86 ? -16.758 -13.419 30.718 1.00 90.88 86 PHE A N 1
ATOM 976 C CA . PHE A 1 86 ? -16.215 -13.503 32.078 1.00 90.88 86 PHE A CA 1
ATOM 977 C C . PHE A 1 86 ? -17.121 -12.812 33.110 1.00 90.88 86 PHE A C 1
ATOM 979 O O . PHE A 1 86 ? -17.395 -13.382 34.169 1.00 90.88 86 PHE A O 1
ATOM 986 N N . TYR A 1 87 ? -17.635 -11.619 32.794 1.00 88.06 87 TYR A N 1
ATOM 987 C CA . TYR A 1 87 ? -18.552 -10.889 33.675 1.00 88.06 87 TYR A CA 1
ATOM 988 C C . TYR A 1 87 ? -19.858 -11.663 33.922 1.00 88.06 87 TYR A C 1
ATOM 990 O O . TYR A 1 87 ? -20.301 -11.775 35.066 1.00 88.06 87 TYR A O 1
ATOM 998 N N . TYR A 1 88 ? -20.439 -12.261 32.876 1.00 86.50 88 TYR A N 1
ATOM 999 C CA . TYR A 1 88 ? -21.637 -13.099 32.999 1.00 86.50 88 TYR A CA 1
ATOM 1000 C C . TYR A 1 88 ? -21.400 -14.324 33.899 1.00 86.50 88 TYR A C 1
ATOM 1002 O O . TYR A 1 88 ? -22.205 -14.602 34.790 1.00 86.50 88 TYR A O 1
ATOM 1010 N N . TYR A 1 89 ? -20.269 -15.017 33.725 1.00 85.88 89 TYR A N 1
ATOM 1011 C CA . TYR A 1 89 ? -19.895 -16.161 34.564 1.00 85.88 89 TYR A CA 1
ATOM 1012 C C . TYR A 1 89 ? -19.729 -15.769 36.043 1.00 85.88 89 TYR A C 1
ATOM 1014 O O . TYR A 1 89 ? -20.239 -16.457 36.930 1.00 85.88 89 TYR A O 1
ATOM 1022 N N . PHE A 1 90 ? -19.077 -14.633 36.320 1.00 87.69 90 PHE A N 1
ATOM 1023 C CA . PHE A 1 90 ? -18.920 -14.119 37.684 1.00 87.69 90 PHE A CA 1
ATOM 1024 C C . PHE A 1 90 ? -20.269 -13.762 38.329 1.00 87.69 90 PHE A C 1
ATOM 1026 O O . PHE A 1 90 ? -20.514 -14.121 39.482 1.00 87.69 90 PHE A O 1
ATOM 1033 N N . PHE A 1 91 ? -21.173 -13.114 37.585 1.00 87.62 91 PHE A N 1
ATOM 1034 C CA . PHE A 1 91 ? -22.512 -12.781 38.078 1.00 87.62 91 PHE A CA 1
ATOM 1035 C C . PHE A 1 91 ? -23.342 -14.036 38.391 1.00 87.62 91 PHE A C 1
ATOM 1037 O O . PHE A 1 91 ? -23.972 -14.106 39.445 1.00 87.62 91 PHE A O 1
ATOM 1044 N N . TYR A 1 92 ? -23.297 -15.056 37.525 1.00 79.31 92 TYR A N 1
ATOM 1045 C CA . TYR A 1 92 ? -23.974 -16.336 37.760 1.00 79.31 92 TYR A CA 1
ATOM 1046 C C . TYR A 1 92 ? -23.449 -17.047 39.020 1.00 79.31 92 TYR A C 1
ATOM 1048 O O . TYR A 1 92 ? -24.239 -17.530 39.833 1.00 79.31 92 TYR A O 1
ATOM 1056 N N . TYR A 1 93 ? -22.127 -17.055 39.228 1.00 78.06 93 TYR A N 1
ATOM 1057 C CA . TYR A 1 93 ? -21.514 -17.617 40.435 1.00 78.06 93 TYR A CA 1
ATOM 1058 C C . TYR A 1 93 ? -21.932 -16.859 41.708 1.00 78.06 93 TYR A C 1
ATOM 1060 O O . TYR A 1 93 ? -22.320 -17.484 42.695 1.00 78.06 93 TYR A O 1
ATOM 1068 N N . TYR A 1 94 ? -21.917 -15.521 41.678 1.00 78.50 94 TYR A N 1
ATOM 1069 C CA . TYR A 1 94 ? -22.361 -14.687 42.802 1.00 78.50 94 TYR A CA 1
ATOM 1070 C C . TYR A 1 94 ? -23.841 -14.916 43.145 1.00 78.50 94 TYR A C 1
ATOM 1072 O O . TYR A 1 94 ? -24.187 -15.081 44.315 1.00 78.50 94 TYR A O 1
ATOM 1080 N N . TYR A 1 95 ? -24.705 -14.996 42.128 1.00 75.19 95 TYR A N 1
ATOM 1081 C CA . TYR A 1 95 ? -26.123 -15.321 42.284 1.00 75.19 95 TYR A CA 1
ATOM 1082 C C . TYR A 1 95 ? -26.293 -16.689 42.962 1.00 75.19 95 TYR A C 1
ATOM 1084 O O . TYR A 1 95 ? -26.917 -16.776 44.017 1.00 75.19 95 TYR A O 1
ATOM 1092 N N . TYR A 1 96 ? -25.662 -17.745 42.435 1.00 72.75 96 TYR A N 1
ATOM 1093 C CA . TYR A 1 96 ? -25.724 -19.091 43.019 1.00 72.75 96 TYR A CA 1
ATOM 1094 C C . TYR A 1 96 ? -25.244 -19.132 44.482 1.00 72.75 96 TYR A C 1
ATOM 1096 O O . TYR A 1 96 ? -25.870 -19.781 45.322 1.00 72.75 96 TYR A O 1
ATOM 1104 N N . TYR A 1 97 ? -24.174 -18.403 44.811 1.00 72.25 97 TYR A N 1
ATOM 1105 C CA . TYR A 1 97 ? -23.667 -18.286 46.179 1.00 72.25 97 TYR A CA 1
ATOM 1106 C C . TYR A 1 97 ? -24.690 -17.623 47.119 1.00 72.25 97 TYR A C 1
ATOM 1108 O O . TYR A 1 97 ? -24.953 -18.147 48.201 1.00 72.25 97 TYR A O 1
ATOM 1116 N N . TYR A 1 98 ? -25.331 -16.529 46.690 1.00 72.81 98 TYR A N 1
ATOM 1117 C CA . TYR A 1 98 ? -26.314 -15.798 47.499 1.00 72.81 98 TYR A CA 1
ATOM 1118 C C . TYR A 1 98 ? -27.542 -16.648 47.874 1.00 72.81 98 TYR A C 1
ATOM 1120 O O . TYR A 1 98 ? -27.976 -16.615 49.024 1.00 72.81 98 TYR A O 1
ATOM 1128 N N . TYR A 1 99 ? -28.062 -17.470 4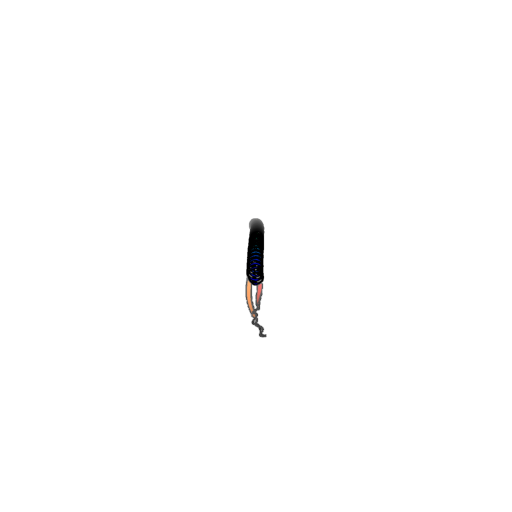6.953 1.00 70.31 99 TYR A N 1
ATOM 1129 C CA . TYR A 1 99 ? -29.192 -18.367 47.254 1.00 70.31 99 TYR A CA 1
ATOM 1130 C C . TYR A 1 99 ? -28.831 -19.522 48.197 1.00 70.31 99 TYR A C 1
ATOM 1132 O O . TYR A 1 99 ? -29.707 -20.006 48.910 1.00 70.31 99 TYR A O 1
ATOM 1140 N N . ASN A 1 100 ? -27.563 -19.941 48.250 1.00 57.97 100 ASN A N 1
ATOM 1141 C CA . ASN A 1 100 ? -27.104 -20.934 49.228 1.00 57.97 100 ASN A CA 1
ATOM 1142 C C . ASN A 1 100 ? -26.840 -20.309 50.612 1.00 57.97 100 ASN A C 1
ATOM 1144 O O . ASN A 1 100 ? -27.054 -20.967 51.625 1.00 57.97 100 ASN A O 1
ATOM 1148 N N . TYR A 1 101 ? -26.434 -19.035 50.672 1.00 57.00 101 TYR A N 1
ATOM 1149 C CA . TYR A 1 101 ? -26.113 -18.332 51.924 1.00 57.00 101 TYR A CA 1
ATOM 1150 C C . TYR A 1 101 ? -27.312 -17.759 52.695 1.00 57.00 101 TYR A C 1
ATOM 1152 O O . TYR A 1 101 ? -27.123 -17.168 53.756 1.00 57.00 101 TYR A O 1
ATOM 1160 N N . TYR A 1 102 ? -28.551 -17.982 52.242 1.00 52.53 102 TYR A N 1
ATOM 1161 C CA . TYR A 1 102 ? -29.744 -17.675 53.047 1.00 52.53 102 TYR A CA 1
ATOM 1162 C C . TYR A 1 102 ? -30.029 -18.722 54.150 1.00 52.53 102 TYR A C 1
ATOM 1164 O O . TYR A 1 102 ? -31.101 -18.726 54.757 1.00 52.53 102 TYR A O 1
ATOM 1172 N N . ALA A 1 103 ? -29.055 -19.594 54.437 1.00 51.84 103 ALA A N 1
ATOM 1173 C CA . ALA A 1 103 ? -28.998 -20.443 55.619 1.00 51.84 103 ALA A CA 1
ATOM 1174 C C . ALA A 1 103 ? -27.572 -20.450 56.216 1.00 51.84 103 ALA A C 1
ATOM 1176 O O . ALA A 1 103 ? -26.603 -20.687 55.500 1.00 51.84 103 ALA A O 1
ATOM 1177 N N . TYR A 1 104 ? -27.484 -20.288 57.544 1.00 54.09 104 TYR A N 1
ATOM 1178 C CA . TYR A 1 104 ? -26.274 -20.323 58.395 1.00 54.09 104 TYR A CA 1
ATOM 1179 C C . TYR A 1 104 ? -25.315 -19.106 58.370 1.00 54.09 104 TYR A C 1
ATOM 1181 O O . TYR A 1 104 ? -25.471 -18.167 57.595 1.00 54.09 104 TYR A O 1
ATOM 1189 N N . CYS A 1 105 ? -24.423 -19.070 59.373 1.00 54.97 105 CYS A N 1
ATOM 1190 C CA . CYS A 1 105 ? -23.779 -17.866 59.921 1.00 54.97 105 CYS A CA 1
ATOM 1191 C C . CYS A 1 105 ? -22.723 -17.194 59.021 1.00 54.97 105 CYS A C 1
ATOM 1193 O O . CYS A 1 105 ? -22.196 -17.785 58.077 1.00 54.97 105 CYS A O 1
ATOM 1195 N N . TYR A 1 106 ? -22.386 -15.942 59.353 1.00 53.94 106 TYR A N 1
ATOM 1196 C CA . TYR A 1 106 ? -21.668 -15.022 58.472 1.00 53.94 106 TYR A CA 1
ATOM 1197 C C . TYR A 1 106 ? -20.271 -14.653 59.001 1.00 53.94 106 TYR A C 1
ATOM 1199 O O . TYR A 1 106 ? -20.108 -13.768 59.841 1.00 53.94 106 TYR A O 1
ATOM 1207 N N . CYS A 1 107 ? -19.238 -15.291 58.449 1.00 52.22 107 CYS A N 1
ATOM 1208 C CA . CYS A 1 107 ? -17.865 -14.795 58.559 1.00 52.22 107 CYS A CA 1
ATOM 1209 C C . CYS A 1 107 ? -17.639 -13.613 57.607 1.00 52.22 107 CYS A C 1
ATOM 1211 O O . CYS A 1 107 ? -18.136 -13.615 56.480 1.00 52.22 107 CYS A O 1
ATOM 1213 N N . TYR A 1 108 ? -16.813 -12.649 58.014 1.00 50.78 108 TYR A N 1
ATOM 1214 C CA . TYR A 1 108 ? -16.406 -11.534 57.164 1.00 50.78 108 TYR A CA 1
ATOM 1215 C C . TYR A 1 108 ? -14.891 -11.318 57.196 1.00 50.78 108 TYR A C 1
ATOM 1217 O O . TYR A 1 108 ? -14.252 -11.369 58.249 1.00 50.78 108 TYR A O 1
ATOM 1225 N N . CYS A 1 109 ? -14.321 -11.059 56.021 1.00 52.34 109 CYS A N 1
ATOM 1226 C CA . CYS A 1 109 ? -12.902 -10.796 55.834 1.00 52.34 109 CYS A CA 1
ATOM 1227 C C . CYS A 1 109 ? -12.706 -9.384 55.286 1.00 52.34 109 CYS A C 1
ATOM 1229 O O . CYS A 1 109 ? -13.357 -9.004 54.313 1.00 52.34 109 CYS A O 1
ATOM 1231 N N . TYR A 1 110 ? -11.767 -8.639 55.865 1.00 46.78 110 TYR A N 1
ATOM 1232 C CA . TYR A 1 110 ? -11.275 -7.388 55.291 1.00 46.78 110 TYR A CA 1
ATOM 1233 C C . TYR A 1 110 ? -9.793 -7.522 54.965 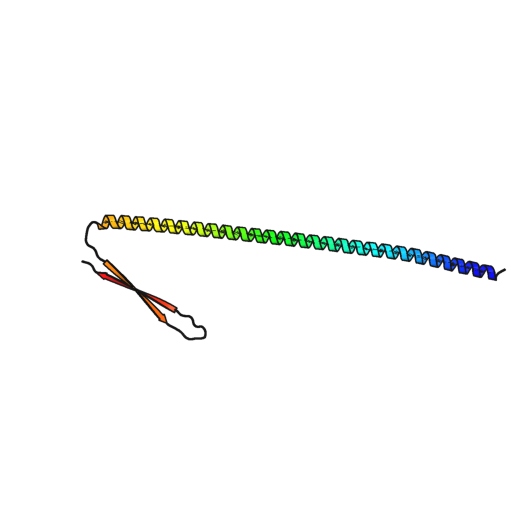1.00 46.78 110 TYR A C 1
ATOM 1235 O O . TYR A 1 110 ? -9.030 -8.171 55.685 1.00 46.78 110 TYR A O 1
ATOM 1243 N N . CYS A 1 111 ? -9.383 -6.873 53.882 1.00 50.91 111 CYS A N 1
ATOM 1244 C CA . CYS A 1 111 ? -7.999 -6.852 53.452 1.00 50.91 111 CYS A CA 1
ATOM 1245 C C . CYS A 1 111 ? -7.577 -5.437 53.066 1.00 50.91 111 CYS A C 1
ATOM 1247 O O . CYS A 1 111 ? -8.364 -4.688 52.483 1.00 50.91 111 CYS A O 1
ATOM 1249 N N . TYR A 1 112 ? -6.325 -5.098 53.354 1.00 49.22 112 TYR A N 1
ATOM 1250 C CA . TYR A 1 112 ? -5.752 -3.777 53.119 1.00 49.22 112 TYR A CA 1
ATOM 1251 C C . TYR A 1 112 ? -4.502 -3.884 52.245 1.00 49.22 112 TYR A C 1
ATOM 1253 O O . TYR A 1 112 ? -3.699 -4.810 52.386 1.00 49.22 112 TYR A O 1
ATOM 1261 N N . TYR A 1 113 ? -4.350 -2.923 51.334 1.00 58.97 113 TYR A N 1
ATOM 1262 C CA . TYR A 1 113 ? -3.171 -2.771 50.488 1.00 58.97 113 TYR A CA 1
ATOM 1263 C C . TYR A 1 113 ? -2.263 -1.687 51.065 1.00 58.97 113 TYR A C 1
ATOM 1265 O O . TYR A 1 113 ? -2.719 -0.575 51.328 1.00 58.97 113 TYR A O 1
ATOM 1273 N N . TYR A 1 114 ? -0.977 -1.998 51.212 1.00 51.38 114 TYR A N 1
ATOM 1274 C CA . TYR A 1 114 ? 0.054 -1.042 51.604 1.00 51.38 114 TYR A CA 1
ATOM 1275 C C . TYR A 1 114 ? 1.113 -0.930 50.510 1.00 51.38 114 TYR A C 1
ATOM 1277 O O . TYR A 1 114 ? 1.604 -1.927 49.973 1.00 51.38 114 TYR A O 1
ATOM 1285 N N . TYR A 1 115 ? 1.439 0.313 50.163 1.00 66.75 115 TYR A N 1
ATOM 1286 C CA . TYR A 1 115 ? 2.312 0.662 49.048 1.00 66.75 115 TYR A CA 1
ATOM 1287 C C . TYR A 1 115 ? 3.616 1.246 49.589 1.00 66.75 115 TYR A C 1
ATOM 1289 O O . TYR A 1 115 ? 3.604 2.310 50.208 1.00 66.75 115 TYR A O 1
ATOM 1297 N N . TYR A 1 116 ? 4.735 0.563 49.348 1.00 56.75 116 TYR A N 1
ATOM 1298 C CA . TYR A 1 116 ? 6.057 1.012 49.782 1.00 56.75 116 TYR A CA 1
ATOM 1299 C C . TYR A 1 116 ? 6.933 1.416 48.597 1.00 56.75 116 TYR A C 1
ATOM 1301 O O . TYR A 1 116 ? 6.984 0.731 47.575 1.00 56.75 116 TYR A O 1
ATOM 1309 N N . TYR A 1 117 ? 7.643 2.531 48.772 1.00 61.69 117 TYR A N 1
ATOM 1310 C CA . TYR A 1 117 ? 8.625 3.045 47.824 1.00 61.69 117 TYR A CA 1
ATOM 1311 C C . TYR A 1 117 ? 10.035 2.738 48.287 1.00 61.69 117 TYR A C 1
ATOM 1313 O O . TYR A 1 117 ? 10.432 3.162 49.372 1.00 61.69 117 TYR A O 1
ATOM 1321 N N . TYR A 1 118 ? 10.804 2.071 47.430 1.00 51.72 118 TYR A N 1
ATOM 1322 C CA . TYR A 1 118 ? 12.249 1.953 47.580 1.00 51.72 118 TYR A CA 1
ATOM 1323 C C . TYR A 1 118 ? 12.948 2.587 46.375 1.00 51.72 118 TYR A C 1
ATOM 1325 O O . TYR A 1 118 ? 12.616 2.320 45.219 1.00 51.72 118 TYR A O 1
ATOM 1333 N N . TYR A 1 119 ? 13.909 3.459 46.674 1.00 56.56 119 TYR A N 1
ATOM 1334 C CA . TYR A 1 119 ? 14.752 4.150 45.705 1.00 56.56 119 TYR A CA 1
ATOM 1335 C C . TYR A 1 119 ? 16.142 3.515 45.732 1.00 56.56 119 TYR A C 1
ATOM 1337 O O . TYR A 1 119 ? 16.780 3.498 46.784 1.00 56.56 119 TYR A O 1
ATOM 1345 N N . TYR A 1 120 ? 16.648 3.081 44.579 1.00 52.66 120 TYR A N 1
ATOM 1346 C CA . TYR A 1 120 ? 18.055 2.715 44.422 1.00 52.66 120 TYR A CA 1
ATOM 1347 C C . TYR A 1 120 ? 18.749 3.710 43.491 1.00 52.66 120 TYR A C 1
ATOM 1349 O O . TYR A 1 120 ? 18.405 3.844 42.320 1.00 52.66 120 TYR A O 1
ATOM 1357 N N . TYR A 1 121 ? 19.730 4.429 44.035 1.00 51.91 121 TYR A N 1
ATOM 1358 C CA . TYR A 1 121 ? 20.554 5.380 43.294 1.00 51.91 121 TYR A CA 1
ATOM 1359 C C . TYR A 1 121 ? 21.699 4.651 42.582 1.00 51.91 121 TYR A C 1
ATOM 1361 O O . TYR A 1 121 ? 22.709 4.359 43.216 1.00 51.91 121 TYR A O 1
ATOM 1369 N N . TYR A 1 122 ? 21.594 4.430 41.267 1.00 53.31 122 TYR A N 1
ATOM 1370 C CA . TYR A 1 122 ? 22.784 4.371 40.406 1.00 53.31 122 TYR A CA 1
ATOM 1371 C C . TYR A 1 122 ? 22.475 4.778 38.955 1.00 53.31 122 TYR A C 1
ATOM 1373 O O . TYR A 1 122 ? 21.926 4.010 38.174 1.00 53.31 122 TYR A O 1
ATOM 1381 N N . TYR A 1 123 ? 22.847 6.017 38.617 1.00 55.69 123 TYR A N 1
ATOM 1382 C CA . TYR A 1 123 ? 22.849 6.673 37.295 1.00 55.69 123 TYR A CA 1
ATOM 1383 C C . TYR A 1 123 ? 21.566 6.730 36.434 1.00 55.69 123 TYR A C 1
ATOM 1385 O O . TYR A 1 123 ? 21.487 7.602 35.573 1.00 55.69 123 TYR A O 1
ATOM 1393 N N . TYR A 1 124 ? 20.539 5.921 36.693 1.00 55.81 124 TYR A N 1
ATOM 1394 C CA . TYR A 1 124 ? 19.170 6.130 36.205 1.00 55.81 124 TYR A CA 1
ATOM 1395 C C . TYR A 1 124 ? 18.179 5.928 37.357 1.00 55.81 124 TYR A C 1
ATOM 1397 O O . TYR A 1 124 ? 18.158 4.874 37.991 1.00 55.81 124 TYR A O 1
ATOM 1405 N N . TYR A 1 125 ? 17.345 6.936 37.630 1.00 56.97 125 TYR A N 1
ATOM 1406 C CA . TYR A 1 125 ? 16.315 6.872 38.670 1.00 56.97 125 TYR A CA 1
ATOM 1407 C C . TYR A 1 125 ? 15.132 6.003 38.218 1.00 56.97 125 TYR A C 1
ATOM 1409 O O . TYR A 1 125 ? 14.163 6.511 37.655 1.00 56.97 125 TYR A O 1
ATOM 1417 N N . TYR A 1 126 ? 15.177 4.703 38.510 1.00 51.69 126 TYR A N 1
ATOM 1418 C CA . TYR A 1 126 ? 13.999 3.839 38.427 1.00 51.69 126 TYR A CA 1
ATOM 1419 C C . TYR A 1 126 ? 13.371 3.652 39.809 1.00 51.69 126 TYR A C 1
ATOM 1421 O O . TYR A 1 126 ? 14.004 3.173 40.748 1.00 51.69 126 TYR A O 1
ATOM 1429 N N . TYR A 1 127 ? 12.105 4.051 39.922 1.00 56.25 127 TYR A N 1
ATOM 1430 C CA . TYR A 1 127 ? 11.292 3.906 41.125 1.00 56.25 127 TYR A CA 1
ATOM 1431 C C . TYR A 1 127 ? 10.575 2.554 41.070 1.00 56.25 127 TYR A C 1
ATOM 1433 O O . TYR A 1 127 ? 9.811 2.317 40.135 1.00 56.25 127 TYR A O 1
ATOM 1441 N N . TYR A 1 128 ? 10.742 1.708 42.086 1.00 57.56 128 TYR A N 1
ATOM 1442 C CA . TYR A 1 128 ? 9.884 0.536 42.272 1.00 57.56 128 TYR A CA 1
ATOM 1443 C C . TYR A 1 128 ? 8.875 0.797 43.399 1.00 57.56 128 TYR A C 1
ATOM 1445 O O . TYR A 1 128 ? 9.239 0.872 44.574 1.00 57.56 128 TYR A O 1
ATOM 1453 N N . TYR A 1 129 ? 7.597 0.918 43.025 1.00 54.44 129 TYR A N 1
ATOM 1454 C CA . TYR A 1 129 ? 6.476 0.698 43.938 1.00 54.44 129 TYR A CA 1
ATOM 1455 C C . TYR A 1 129 ? 6.382 -0.813 44.192 1.00 54.44 129 TYR A C 1
ATOM 1457 O O . TYR A 1 129 ? 6.201 -1.573 43.241 1.00 54.44 129 TYR A O 1
ATOM 1465 N N . TYR A 1 130 ? 6.467 -1.258 45.448 1.00 60.19 130 TYR A N 1
ATOM 1466 C CA . TYR A 1 130 ? 6.088 -2.624 45.827 1.00 60.19 130 TYR A CA 1
ATOM 1467 C C . TYR A 1 130 ? 4.760 -2.608 46.585 1.00 60.19 130 TYR A C 1
ATOM 1469 O O . TYR A 1 130 ? 4.542 -1.798 47.492 1.00 60.19 130 TYR A O 1
ATOM 1477 N N . TYR A 1 131 ? 3.864 -3.508 46.185 1.00 57.94 131 TYR A N 1
ATOM 1478 C CA . TYR A 1 131 ? 2.496 -3.600 46.683 1.00 57.94 131 TYR A CA 1
ATOM 1479 C C . TYR A 1 131 ? 2.330 -4.863 47.522 1.00 57.94 131 TYR A C 1
ATOM 1481 O O . TYR A 1 131 ? 2.399 -5.973 46.998 1.00 57.94 131 TYR A O 1
ATOM 1489 N N . TYR A 1 132 ? 2.087 -4.684 48.819 1.00 52.72 132 TYR A N 1
ATOM 1490 C CA . TYR A 1 132 ? 1.802 -5.776 49.743 1.00 52.72 132 TYR A CA 1
ATOM 1491 C C . TYR A 1 132 ? 0.335 -5.741 50.167 1.00 52.72 132 TYR A C 1
ATOM 1493 O O . TYR A 1 132 ? -0.245 -4.678 50.394 1.00 52.72 132 TYR A O 1
ATOM 1501 N N . TYR A 1 133 ? -0.261 -6.926 50.255 1.00 50.88 133 TYR A N 1
ATOM 1502 C CA . TYR A 1 133 ? -1.669 -7.138 50.562 1.00 50.88 133 TYR A CA 1
ATOM 1503 C C . TYR A 1 133 ? -1.778 -8.033 51.789 1.00 50.88 133 TYR A C 1
ATOM 1505 O O . TYR A 1 133 ? -1.138 -9.083 51.843 1.00 50.88 133 TYR A O 1
ATOM 1513 N N . TYR A 1 134 ? -2.572 -7.616 52.771 1.00 47.44 134 TYR A N 1
ATOM 1514 C CA . TYR A 1 134 ? -2.804 -8.389 53.985 1.00 47.44 134 TYR A CA 1
ATOM 1515 C C . TYR A 1 134 ? -4.300 -8.517 54.257 1.00 47.44 134 TYR A C 1
ATOM 1517 O O . TYR A 1 134 ? -5.023 -7.520 54.245 1.00 47.44 134 TYR A O 1
ATOM 1525 N N . CYS A 1 135 ? -4.746 -9.746 54.514 1.00 50.34 135 CYS A N 1
ATOM 1526 C CA . CYS A 1 135 ? -6.127 -10.101 54.826 1.00 50.34 135 CYS A CA 1
ATOM 1527 C C . CYS A 1 135 ? -6.246 -10.606 56.263 1.00 50.34 135 CYS A C 1
ATOM 1529 O O . CYS A 1 135 ? -5.381 -11.342 56.734 1.00 50.34 135 CYS A O 1
ATOM 1531 N N . CYS A 1 136 ? -7.362 -10.293 56.916 1.00 45.88 136 CYS A N 1
ATOM 1532 C CA . CYS A 1 136 ? -7.779 -10.944 58.153 1.00 45.88 136 CYS A CA 1
ATOM 1533 C C . CYS A 1 136 ? -9.291 -11.223 58.121 1.00 45.88 136 CYS A C 1
ATOM 1535 O O . CYS A 1 136 ? -10.052 -10.491 57.484 1.00 45.88 136 CYS A O 1
ATOM 1537 N N . CYS A 1 137 ? -9.715 -12.292 58.792 1.00 47.22 137 CYS A N 1
ATOM 1538 C CA . CYS A 1 137 ? -11.093 -12.778 58.810 1.00 47.22 137 CYS A CA 1
ATOM 1539 C C . CYS A 1 137 ? -11.568 -12.977 60.249 1.00 47.22 137 CYS A C 1
ATOM 1541 O O . CYS A 1 137 ? -10.857 -13.581 61.051 1.00 47.22 137 CYS A O 1
ATOM 1543 N N . CYS A 1 138 ? -12.791 -12.538 60.542 1.00 46.94 138 CYS A N 1
ATOM 1544 C CA . CYS A 1 138 ? -13.481 -12.802 61.803 1.00 46.94 138 CYS A CA 1
ATOM 1545 C C . CYS A 1 138 ? -14.848 -13.444 61.531 1.00 46.94 138 CYS A C 1
ATOM 1547 O O . CYS A 1 138 ? -15.469 -13.194 60.497 1.00 46.94 138 CYS A O 1
ATOM 1549 N N . CYS A 1 139 ? -15.326 -14.250 62.474 1.00 50.25 139 CYS A N 1
ATOM 1550 C CA . CYS A 1 139 ? -16.623 -14.920 62.415 1.00 50.25 139 CYS A CA 1
ATOM 1551 C C . CYS A 1 139 ? -17.402 -14.664 63.707 1.00 50.25 139 CYS A C 1
ATOM 1553 O O . CYS A 1 139 ? -16.796 -14.627 64.781 1.00 50.25 139 CYS A O 1
ATOM 1555 N N . PHE A 1 140 ? -18.723 -14.536 63.582 1.00 51.72 140 PHE A N 1
ATOM 1556 C CA . PHE A 1 140 ? -19.702 -14.505 64.668 1.00 51.72 140 PHE A CA 1
ATOM 1557 C C . PHE A 1 140 ? -20.923 -15.350 64.264 1.00 51.72 140 PHE A C 1
ATOM 1559 O O . PHE A 1 140 ? -21.225 -15.396 63.047 1.00 51.72 140 PHE A O 1
#

pLDDT: mean 71.99, std 15.37, range [45.88, 92.44]

Secondary structure (DSSP, 8-state):
-HHHHHHHHHHHHHHHHHHHHHHHHHHHHHHHHHHHHHHHHHHHHHHHHHHHHHHHHHHHHHHHHHHHHHHHHHHHHHHHHHHHHHHHHHHHHHHHHHHHTTSS--EEEEEEEEEEEEE--SSS--EEEEEEEEEEEEE-

Foldseek 3Di:
DVVVVVVVVVVVVVVVVVVVVVVVVVVVVVVVVVVVVVVVVVVVVVVVVVVVVVVVVVVVVVVVVVVVVVVVVVVVVVVVVVVVVVVVVVVVVVVVVVVVPVDDWDKDKDKDKDWDWDFDDDPDTDIDIDIDMDMDIDTD

Sequence (140 aa):
MFHTYHYYHHYYYYYYYYYYCYYYYYYCYYYYSYSYYYYYYYYYYYYYYYYYYYYDYYYYYYYYYYYYYYYYYYYYYYYYYYYYYFYYYFFYYYYYYYYNYYAYCYCYCYCYYYYYYYYYYYYYYYYYYYYYYYCCCCCF

Radius of gyration: 48.72 Å; chains: 1; bounding box: 76×55×140 Å